Protein AF-A0A0S3TFE2-F1 (afdb_monomer_lite)

Organism: NCBI:txid157739

Foldseek 3Di:
DDDDDDDDDDPDDDDDPPPDDDDDDDDDDDDDDPDDDPPPDPPVVVVVVVVVVVVVVVVVVVVVVVVVVVVVVVVVVVVVVVVVVVVVVVVVPDPPPVPDPPPDPPVDFDADPVRDTPPDDPPPDDDDD

pLDDT: mean 70.76, std 20.33, range [35.03, 98.75]

Radius of gyration: 47.8 Å; chains: 1; bounding box: 107×38×126 Å

Structure (mmCIF, N/CA/C/O backbone):
data_AF-A0A0S3TFE2-F1
#
_entry.id   AF-A0A0S3TFE2-F1
#
loop_
_atom_site.group_PDB
_atom_site.id
_atom_site.type_symbol
_atom_site.label_atom_id
_atom_site.label_alt_id
_atom_site.label_comp_id
_atom_site.label_asym_id
_atom_site.label_entity_id
_atom_site.label_seq_id
_atom_site.pdbx_PDB_ins_code
_atom_site.Cartn_x
_atom_site.Cartn_y
_atom_site.Cartn_z
_atom_site.occupancy
_atom_site.B_iso_or_equiv
_atom_site.auth_seq_id
_atom_site.auth_comp_id
_atom_site.auth_asym_id
_atom_site.auth_atom_id
_atom_site.pdbx_PDB_model_num
ATOM 1 N N . MET A 1 1 ? 10.837 -24.625 10.345 1.00 45.56 1 MET A N 1
ATOM 2 C CA . MET A 1 1 ? 11.851 -23.598 10.027 1.00 45.56 1 MET A CA 1
ATOM 3 C C . MET A 1 1 ? 12.884 -24.247 9.127 1.00 45.56 1 MET A C 1
ATOM 5 O O . MET A 1 1 ? 13.528 -25.187 9.565 1.00 45.56 1 MET A O 1
ATOM 9 N N . GLY A 1 2 ? 12.966 -23.838 7.865 1.00 46.00 2 GLY A N 1
ATOM 10 C CA . GLY A 1 2 ? 13.893 -24.437 6.907 1.00 46.00 2 GLY A CA 1
ATOM 11 C C . GLY A 1 2 ? 13.522 -24.037 5.490 1.00 46.00 2 GLY A C 1
ATOM 12 O O . GLY A 1 2 ? 12.591 -24.591 4.920 1.00 46.00 2 GLY A O 1
ATOM 13 N N . ASN A 1 3 ? 14.215 -23.040 4.948 1.00 42.06 3 ASN A N 1
ATOM 14 C CA . ASN A 1 3 ? 14.168 -22.741 3.524 1.00 42.06 3 ASN A CA 1
ATOM 15 C C . ASN A 1 3 ? 15.561 -22.267 3.093 1.00 42.06 3 ASN A C 1
ATOM 17 O O . ASN A 1 3 ? 15.926 -21.108 3.270 1.00 42.06 3 ASN A O 1
ATOM 21 N N . GLN A 1 4 ? 16.363 -23.215 2.614 1.00 54.38 4 GLN A N 1
ATOM 22 C CA . GLN A 1 4 ? 17.583 -22.965 1.860 1.00 54.38 4 GLN A CA 1
ATOM 23 C C . GLN A 1 4 ? 17.277 -23.317 0.408 1.00 54.38 4 GLN A C 1
ATOM 25 O O . GLN A 1 4 ? 16.865 -24.439 0.123 1.00 54.38 4 GLN A O 1
ATOM 30 N N . GLY A 1 5 ? 17.489 -22.367 -0.500 1.00 48.53 5 GLY A N 1
ATOM 31 C CA . GLY A 1 5 ? 17.411 -22.642 -1.930 1.00 48.53 5 GLY A CA 1
ATOM 32 C C . GLY A 1 5 ? 16.968 -21.454 -2.767 1.00 48.53 5 GLY A C 1
ATOM 33 O O . GLY A 1 5 ? 15.887 -21.476 -3.342 1.00 48.53 5 GLY A O 1
ATOM 34 N N . ARG A 1 6 ? 17.821 -20.436 -2.905 1.00 48.75 6 ARG A N 1
ATOM 35 C CA . ARG A 1 6 ? 17.848 -19.636 -4.138 1.00 48.75 6 ARG A CA 1
ATOM 36 C C . ARG A 1 6 ? 19.267 -19.162 -4.413 1.00 48.75 6 ARG A C 1
ATOM 38 O O . ARG A 1 6 ? 19.704 -18.100 -3.990 1.00 48.75 6 ARG A O 1
ATOM 45 N N . GLN A 1 7 ? 19.970 -20.050 -5.100 1.00 52.12 7 GLN A N 1
ATOM 46 C CA . GLN A 1 7 ? 21.253 -19.825 -5.736 1.00 52.12 7 GLN A CA 1
ATOM 47 C C . GLN A 1 7 ? 21.076 -18.900 -6.955 1.00 52.12 7 GLN A C 1
ATOM 49 O O . GLN A 1 7 ? 20.175 -19.101 -7.764 1.00 52.12 7 GLN A O 1
ATOM 54 N N . HIS A 1 8 ? 21.948 -17.894 -7.028 1.00 46.88 8 HIS A N 1
ATOM 55 C CA . HIS A 1 8 ? 22.548 -17.260 -8.211 1.00 46.88 8 HIS A CA 1
ATOM 56 C C . HIS A 1 8 ? 21.678 -16.963 -9.457 1.00 46.88 8 HIS A C 1
ATOM 58 O O . HIS A 1 8 ? 21.474 -17.827 -10.301 1.00 46.88 8 HIS A O 1
ATOM 64 N N . PHE A 1 9 ? 21.331 -15.684 -9.673 1.00 45.66 9 PHE A N 1
ATOM 65 C CA . PHE A 1 9 ? 20.894 -15.164 -10.987 1.00 45.66 9 PHE A CA 1
ATOM 66 C C . PHE A 1 9 ? 21.570 -13.840 -11.392 1.00 45.66 9 PHE A C 1
ATOM 68 O O . PHE A 1 9 ? 20.991 -13.043 -12.123 1.00 45.66 9 PHE A O 1
ATOM 75 N N . PHE A 1 10 ? 22.813 -13.592 -10.971 1.00 41.06 10 PHE A N 1
ATOM 76 C CA . PHE A 1 10 ? 23.583 -12.445 -11.469 1.00 41.06 10 PHE A CA 1
ATOM 77 C C . PHE A 1 10 ? 24.861 -12.925 -12.146 1.00 41.06 10 PHE A C 1
ATOM 79 O O . PHE A 1 10 ? 25.940 -12.899 -11.567 1.00 41.06 10 PHE A O 1
ATOM 86 N N . ASN A 1 11 ? 24.716 -13.390 -13.386 1.00 39.84 11 ASN A N 1
ATOM 87 C CA . ASN A 1 11 ? 25.832 -13.718 -14.262 1.00 39.84 11 ASN A CA 1
ATOM 88 C C . ASN A 1 11 ? 25.980 -12.624 -15.331 1.00 39.84 11 ASN A C 1
ATOM 90 O O . ASN A 1 11 ? 25.675 -12.852 -16.497 1.00 39.84 11 ASN A O 1
ATOM 94 N N . ASN A 1 12 ? 26.408 -11.422 -14.931 1.00 43.03 12 ASN A N 1
ATOM 95 C CA . ASN A 1 12 ? 26.764 -10.354 -15.871 1.00 43.03 12 ASN A CA 1
ATOM 96 C C . ASN A 1 12 ? 28.278 -10.374 -16.110 1.00 43.03 12 ASN A C 1
ATOM 98 O O . ASN A 1 12 ? 29.048 -9.778 -15.362 1.00 43.03 12 ASN A O 1
ATOM 102 N N . HIS A 1 13 ? 28.697 -11.065 -17.169 1.00 45.31 13 HIS A N 1
ATOM 103 C CA . HIS A 1 13 ? 30.052 -10.984 -17.706 1.00 45.31 13 HIS A CA 1
ATOM 104 C C . HIS A 1 13 ? 30.111 -9.855 -18.745 1.00 45.31 13 HIS A C 1
ATOM 106 O O . HIS A 1 13 ? 29.654 -10.025 -19.874 1.00 45.31 13 HIS A O 1
ATOM 112 N N . PHE A 1 14 ? 30.671 -8.701 -18.382 1.00 45.81 14 PHE A N 1
ATOM 113 C CA . PHE A 1 14 ? 31.029 -7.664 -19.355 1.00 45.81 14 PHE A CA 1
ATOM 114 C C . PHE A 1 14 ? 32.361 -8.037 -20.032 1.00 45.81 14 PHE A C 1
ATOM 116 O O . PHE A 1 14 ? 33.327 -8.316 -19.317 1.00 45.81 14 PHE A O 1
ATOM 123 N N . PRO A 1 15 ? 32.479 -8.033 -21.374 1.00 56.22 15 PRO A N 1
ATOM 124 C CA . PRO A 1 15 ? 33.767 -8.237 -22.021 1.00 56.22 15 PRO A CA 1
ATOM 125 C C . PRO A 1 15 ? 34.604 -6.951 -21.958 1.00 56.22 15 PRO A C 1
ATOM 127 O O . PRO A 1 15 ? 34.204 -5.894 -22.442 1.00 56.22 15 PRO A O 1
ATOM 130 N N . ASN A 1 16 ? 35.785 -7.065 -21.355 1.00 56.81 16 ASN A N 1
ATOM 131 C CA . ASN A 1 16 ? 36.857 -6.073 -21.386 1.00 56.81 16 ASN A CA 1
ATOM 132 C C . ASN A 1 16 ? 37.479 -6.019 -22.800 1.00 56.81 16 ASN A C 1
ATOM 134 O O . ASN A 1 16 ? 37.924 -7.067 -23.276 1.00 56.81 16 ASN A O 1
ATOM 138 N N . PRO A 1 17 ? 37.558 -4.862 -23.488 1.00 54.16 17 PRO A N 1
ATOM 139 C CA . PRO A 1 17 ? 38.337 -4.762 -24.712 1.00 54.16 17 PRO A CA 1
ATOM 140 C C . PRO A 1 17 ? 39.816 -4.554 -24.361 1.00 54.16 17 PRO A C 1
ATOM 142 O O . PRO A 1 17 ? 40.243 -3.467 -23.968 1.00 54.16 17 PRO A O 1
ATOM 145 N N . SER A 1 18 ? 40.617 -5.603 -24.538 1.00 52.97 18 SER A N 1
ATOM 146 C CA . SER A 1 18 ? 42.079 -5.557 -24.488 1.00 52.97 18 SER A CA 1
ATOM 147 C C . SER A 1 18 ? 42.613 -4.660 -25.610 1.00 52.97 18 SER A C 1
ATOM 149 O O . SER A 1 18 ? 42.918 -5.114 -26.710 1.00 52.97 18 SER A O 1
ATOM 151 N N . ASN A 1 19 ? 42.742 -3.365 -25.332 1.00 56.69 19 ASN A N 1
ATOM 152 C CA . ASN A 1 19 ? 43.484 -2.444 -26.179 1.00 56.69 19 ASN A CA 1
ATOM 153 C C . ASN A 1 19 ? 44.983 -2.637 -25.900 1.00 56.69 19 ASN A C 1
ATOM 155 O O . ASN A 1 19 ? 45.557 -2.009 -25.010 1.00 56.69 19 ASN A O 1
ATOM 159 N N . GLN A 1 20 ? 45.600 -3.586 -26.604 1.00 51.09 20 GLN A N 1
ATOM 160 C CA . GLN A 1 20 ? 47.038 -3.820 -26.542 1.00 51.09 20 GLN A CA 1
ATOM 161 C C . GLN A 1 20 ? 47.735 -3.160 -27.734 1.00 51.09 20 GLN A C 1
ATOM 163 O O . GLN A 1 20 ? 47.801 -3.720 -28.821 1.00 51.09 20 GLN A O 1
ATOM 168 N N . GLY A 1 21 ? 48.343 -2.007 -27.457 1.00 41.62 21 GLY A N 1
ATOM 169 C CA . GLY A 1 21 ? 49.702 -1.732 -27.911 1.00 41.62 21 GLY A CA 1
ATOM 170 C C . GLY A 1 21 ? 49.851 -1.025 -29.253 1.00 41.62 21 GLY A C 1
ATOM 171 O O . GLY A 1 21 ? 49.951 -1.651 -30.302 1.00 41.62 21 GLY A O 1
ATOM 172 N N . TRP A 1 22 ? 50.088 0.283 -29.172 1.00 42.06 22 TRP A N 1
ATOM 173 C CA . TRP A 1 22 ? 51.012 0.974 -30.064 1.00 42.06 22 TRP A CA 1
ATOM 174 C C . TRP A 1 22 ? 52.350 0.216 -30.096 1.00 42.06 22 TRP A C 1
ATOM 176 O O . TRP A 1 22 ? 53.192 0.394 -29.216 1.00 42.06 22 TRP A O 1
ATOM 186 N N . ARG A 1 23 ? 52.552 -0.667 -31.078 1.00 45.22 23 ARG A N 1
ATOM 187 C CA . ARG A 1 23 ? 53.874 -1.210 -31.403 1.00 45.22 23 ARG A CA 1
ATOM 188 C C . ARG A 1 23 ? 54.236 -0.855 -32.835 1.00 45.22 23 ARG A C 1
ATOM 190 O O . ARG A 1 23 ? 53.818 -1.477 -33.802 1.00 45.22 23 ARG A O 1
ATOM 197 N N . GLN A 1 24 ? 55.028 0.201 -32.889 1.00 46.88 24 GLN A N 1
ATOM 198 C CA . GLN A 1 24 ? 55.949 0.574 -33.940 1.00 46.88 24 GLN A CA 1
ATOM 199 C C . GLN A 1 24 ? 56.720 -0.637 -34.480 1.00 46.88 24 GLN A C 1
ATOM 201 O O . GLN A 1 24 ? 57.390 -1.316 -33.710 1.00 46.88 24 GLN A O 1
ATOM 206 N N . ASN A 1 25 ? 56.648 -0.862 -35.793 1.00 47.53 25 ASN A N 1
ATOM 207 C CA . ASN A 1 25 ? 57.744 -1.417 -36.582 1.00 47.53 25 ASN A CA 1
ATOM 208 C C . ASN A 1 25 ? 57.703 -0.809 -37.987 1.00 47.53 25 ASN A C 1
ATOM 210 O O . ASN A 1 25 ? 56.659 -0.718 -38.630 1.00 47.53 25 ASN A O 1
ATOM 214 N N . GLN A 1 26 ? 58.870 -0.316 -38.372 1.00 46.47 26 GLN A N 1
ATOM 215 C CA . GLN A 1 26 ? 59.244 0.230 -39.666 1.00 46.47 26 GLN A CA 1
ATOM 216 C C . GLN A 1 26 ? 59.465 -0.918 -40.672 1.00 46.47 26 GLN A C 1
ATOM 218 O O . GLN A 1 26 ? 59.617 -2.062 -40.262 1.00 46.47 26 GLN A O 1
ATOM 223 N N . GLU A 1 27 ? 59.557 -0.550 -41.955 1.00 35.03 27 GLU A N 1
ATOM 224 C CA . GLU A 1 27 ? 60.107 -1.310 -43.100 1.00 35.03 27 GLU A CA 1
ATOM 225 C C . GLU A 1 27 ? 59.132 -2.039 -44.049 1.00 35.03 27 GLU A C 1
ATOM 227 O O . GLU A 1 27 ? 58.572 -3.092 -43.778 1.00 35.03 27 GLU A O 1
ATOM 232 N N . ALA A 1 28 ? 58.979 -1.393 -45.213 1.00 44.56 28 ALA A N 1
ATOM 233 C CA . ALA A 1 28 ? 59.143 -1.901 -46.576 1.00 44.56 28 ALA A CA 1
ATOM 234 C C . ALA A 1 28 ? 58.577 -3.277 -46.989 1.00 44.56 28 ALA A C 1
ATOM 236 O O . ALA A 1 28 ? 58.915 -4.325 -46.452 1.00 44.56 28 ALA A O 1
ATOM 237 N N . SER A 1 29 ? 57.951 -3.238 -48.173 1.00 41.09 29 SER A N 1
ATOM 238 C CA . SER A 1 29 ? 57.736 -4.330 -49.140 1.00 41.09 29 SER A CA 1
ATOM 239 C C . SER A 1 29 ? 56.345 -4.963 -49.129 1.00 41.09 29 SER A C 1
ATOM 241 O O . SER A 1 29 ? 55.988 -5.789 -48.297 1.00 41.09 29 SER A O 1
ATOM 243 N N . SER A 1 30 ? 55.585 -4.573 -50.150 1.00 51.78 30 SER A N 1
ATOM 244 C CA . SER A 1 30 ? 54.481 -5.276 -50.798 1.00 51.78 30 SER A CA 1
ATOM 245 C C . SER A 1 30 ? 54.338 -6.761 -50.438 1.00 51.78 30 SER A C 1
ATOM 247 O O . SER A 1 30 ? 55.087 -7.598 -50.933 1.00 51.78 30 SER A O 1
ATOM 249 N N . SER A 1 31 ? 53.290 -7.113 -49.691 1.00 42.72 31 SER A N 1
ATOM 250 C CA . SER A 1 31 ? 52.727 -8.463 -49.738 1.00 42.72 31 SER A CA 1
ATOM 251 C C . SER A 1 31 ? 51.222 -8.411 -49.487 1.00 42.72 31 SER A C 1
ATOM 253 O O . SER A 1 31 ? 50.753 -7.960 -48.442 1.00 42.72 31 SER A O 1
ATOM 255 N N . LYS A 1 32 ? 50.450 -8.807 -50.504 1.00 51.53 32 LYS A N 1
ATOM 256 C CA . LYS A 1 32 ? 48.988 -8.921 -50.459 1.00 51.53 32 LYS A CA 1
ATOM 257 C C . LYS A 1 32 ? 48.620 -9.987 -49.428 1.00 51.53 32 LYS A C 1
ATOM 259 O O . LYS A 1 32 ? 49.010 -11.137 -49.591 1.00 51.53 32 LYS A O 1
ATOM 264 N N . ASN A 1 33 ? 47.840 -9.625 -48.414 1.00 45.56 33 ASN A N 1
ATOM 265 C CA . ASN A 1 33 ? 47.313 -10.568 -47.430 1.00 45.56 33 ASN A CA 1
ATOM 266 C C . ASN A 1 33 ? 45.836 -10.886 -47.769 1.00 45.56 33 ASN A C 1
ATOM 268 O O . ASN A 1 33 ? 45.012 -9.977 -47.660 1.00 45.56 33 ASN A O 1
ATOM 272 N N . PRO A 1 34 ? 45.463 -12.106 -48.224 1.00 48.91 34 PRO A N 1
ATOM 273 C CA . PRO A 1 34 ? 44.100 -12.394 -48.697 1.00 48.91 34 PRO A CA 1
ATOM 274 C C . PRO A 1 34 ? 43.065 -12.738 -47.616 1.00 48.91 34 PRO A C 1
ATOM 276 O O . PRO A 1 34 ? 41.947 -13.096 -47.966 1.00 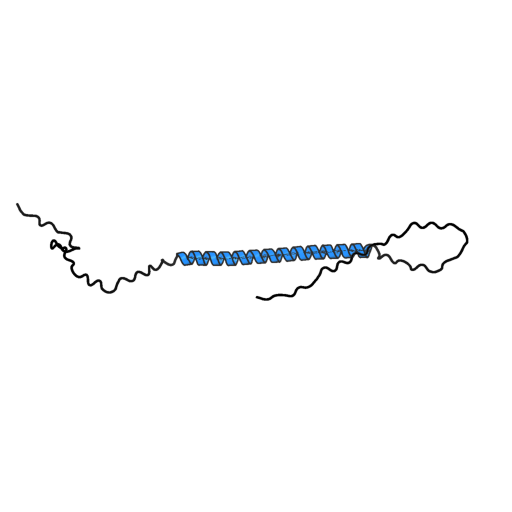48.91 34 PRO A O 1
ATOM 279 N N . TYR A 1 35 ? 43.384 -12.659 -46.324 1.00 50.75 35 TYR A N 1
ATOM 280 C CA . TYR A 1 35 ? 42.457 -13.094 -45.276 1.00 50.75 35 TYR A CA 1
ATOM 281 C C . TYR A 1 35 ? 42.341 -12.051 -44.166 1.00 50.75 35 TYR A C 1
ATOM 283 O O . TYR A 1 35 ? 43.132 -12.027 -43.227 1.00 50.75 35 TYR A O 1
ATOM 291 N N . GLN A 1 36 ? 41.314 -11.203 -44.255 1.00 58.03 36 GLN A N 1
ATOM 292 C CA . GLN A 1 36 ? 40.725 -10.575 -43.074 1.00 58.03 36 GLN A CA 1
ATOM 293 C C . GLN A 1 36 ? 39.356 -11.216 -42.811 1.00 58.03 36 GLN A C 1
ATOM 295 O O . GLN A 1 36 ? 38.533 -11.250 -43.728 1.00 58.03 36 GLN A O 1
ATOM 300 N N . PRO A 1 37 ? 39.074 -11.726 -41.597 1.00 54.41 37 PRO A N 1
ATOM 301 C CA . PRO A 1 37 ? 37.714 -12.092 -41.237 1.00 54.41 37 PRO A CA 1
ATOM 302 C C . PRO A 1 37 ? 36.882 -10.809 -41.183 1.00 54.41 37 PRO A C 1
ATOM 304 O O . PRO A 1 37 ? 37.187 -9.894 -40.418 1.00 54.41 37 PRO A O 1
ATOM 307 N N . ALA A 1 38 ? 35.843 -10.729 -42.015 1.00 55.75 38 ALA A N 1
ATOM 308 C CA . ALA A 1 38 ? 34.878 -9.642 -41.967 1.00 55.75 38 ALA A CA 1
ATOM 309 C C . ALA A 1 38 ? 34.241 -9.612 -40.570 1.00 55.75 38 ALA A C 1
ATOM 311 O O . ALA A 1 38 ? 33.433 -10.477 -40.223 1.00 55.75 38 ALA A O 1
ATOM 312 N N . GLN A 1 39 ? 34.636 -8.630 -39.758 1.00 55.78 39 GLN A N 1
ATOM 313 C CA . GLN A 1 39 ? 33.971 -8.307 -38.502 1.00 55.78 39 GLN A CA 1
ATOM 314 C C . GLN A 1 39 ? 32.553 -7.846 -38.849 1.00 55.78 39 GLN A C 1
ATOM 316 O O . GLN A 1 39 ? 32.330 -6.696 -39.227 1.00 55.78 39 GLN A O 1
ATOM 321 N N . HIS A 1 40 ? 31.598 -8.773 -38.788 1.00 58.06 40 HIS A N 1
ATOM 322 C CA . HIS A 1 40 ? 30.181 -8.465 -38.898 1.00 58.06 40 HIS A CA 1
ATOM 323 C C . HIS A 1 40 ? 29.768 -7.729 -37.626 1.00 58.06 40 HIS A C 1
ATOM 325 O O . HIS A 1 40 ? 29.454 -8.334 -36.602 1.00 58.06 40 HIS A O 1
ATOM 331 N N . TYR A 1 41 ? 29.789 -6.400 -37.679 1.00 60.09 41 TYR A N 1
ATOM 332 C CA . TYR A 1 41 ? 29.063 -5.600 -36.707 1.00 60.09 41 TYR A CA 1
ATOM 333 C C . TYR A 1 41 ? 27.570 -5.897 -36.891 1.00 60.09 41 TYR A C 1
ATOM 335 O O . TYR A 1 41 ? 27.093 -5.845 -38.028 1.00 60.09 41 TYR A O 1
ATOM 343 N N . PRO A 1 42 ? 26.821 -6.217 -35.819 1.00 65.12 42 PRO A N 1
ATOM 344 C CA . PRO A 1 42 ? 25.377 -6.346 -35.936 1.00 65.12 42 PRO A CA 1
ATOM 345 C C . PRO A 1 42 ? 24.818 -5.024 -36.482 1.00 65.12 42 PRO A C 1
ATOM 347 O O . PRO A 1 42 ? 25.282 -3.956 -36.053 1.00 65.12 42 PRO A O 1
ATOM 350 N N . PRO A 1 43 ? 23.872 -5.069 -37.435 1.00 74.69 43 PRO A N 1
ATOM 351 C CA . PRO A 1 43 ? 23.293 -3.862 -37.999 1.00 74.69 43 PRO A CA 1
ATOM 352 C C . PRO A 1 43 ? 22.707 -3.027 -36.858 1.00 74.69 43 PRO A C 1
ATOM 354 O O . PRO A 1 43 ? 22.078 -3.553 -35.943 1.00 74.69 43 PRO A O 1
ATOM 357 N N . GLN A 1 44 ? 22.949 -1.715 -36.878 1.00 69.38 44 GLN A N 1
ATOM 358 C CA . GLN A 1 44 ? 22.565 -0.809 -35.786 1.00 69.38 44 GLN A CA 1
ATOM 359 C C . GLN A 1 44 ? 21.068 -0.921 -35.423 1.00 69.38 44 GLN A C 1
ATOM 361 O O . GLN A 1 44 ? 20.720 -0.804 -34.249 1.00 69.38 44 GLN A O 1
ATOM 366 N N . ASN A 1 45 ? 20.214 -1.265 -36.396 1.00 72.94 45 ASN A N 1
ATOM 367 C CA . ASN A 1 45 ? 18.782 -1.521 -36.204 1.00 72.94 45 ASN A CA 1
ATOM 368 C C . ASN A 1 45 ? 18.463 -2.669 -35.225 1.00 72.94 45 ASN A C 1
ATOM 370 O O . ASN A 1 45 ? 17.442 -2.629 -34.540 1.00 72.94 45 ASN A O 1
ATOM 374 N N . ASP A 1 46 ? 19.322 -3.685 -35.105 1.00 75.81 46 ASP A N 1
ATOM 375 C CA . ASP A 1 46 ? 19.103 -4.793 -34.161 1.00 75.81 46 ASP A CA 1
ATOM 376 C C . ASP A 1 46 ? 19.334 -4.363 -32.708 1.00 75.81 46 ASP A C 1
ATOM 378 O O . ASP A 1 46 ? 18.832 -4.984 -31.772 1.00 75.81 46 ASP A O 1
ATOM 382 N N . ARG A 1 47 ? 20.134 -3.313 -32.490 1.00 77.31 47 ARG A N 1
ATOM 383 C CA . ARG A 1 47 ? 20.361 -2.755 -31.151 1.00 77.31 47 ARG A CA 1
ATOM 384 C C . ARG A 1 47 ? 19.223 -1.831 -30.747 1.00 77.31 47 ARG A C 1
ATOM 386 O O . ARG A 1 47 ? 18.809 -1.874 -29.592 1.00 77.31 47 ARG A O 1
ATOM 393 N N . THR A 1 48 ? 18.730 -1.022 -31.684 1.00 79.81 48 THR A N 1
ATOM 394 C CA . THR A 1 48 ? 17.608 -0.111 -31.433 1.00 79.81 48 THR A CA 1
ATOM 395 C C . THR A 1 48 ? 16.317 -0.886 -31.179 1.00 79.81 48 THR A C 1
ATOM 397 O O . THR A 1 48 ? 15.668 -0.628 -30.172 1.00 79.81 48 THR A O 1
ATOM 400 N N . SER A 1 49 ? 16.012 -1.910 -31.982 1.00 88.44 49 SER A N 1
ATOM 401 C CA . SER A 1 49 ? 14.834 -2.775 -31.776 1.00 88.44 49 SER A CA 1
ATOM 402 C C . SER A 1 49 ? 14.850 -3.494 -30.422 1.00 88.44 49 SER A C 1
ATOM 404 O O . SER A 1 49 ? 13.886 -3.413 -29.670 1.00 88.44 49 SER A O 1
ATOM 406 N N . LYS A 1 50 ? 15.974 -4.111 -30.031 1.00 93.25 50 LYS A N 1
ATOM 407 C CA . LYS A 1 50 ? 16.093 -4.766 -28.712 1.00 93.25 50 LYS A CA 1
ATOM 408 C C . LYS A 1 50 ? 15.892 -3.803 -27.542 1.00 93.25 50 LYS A C 1
ATOM 410 O O . LYS A 1 50 ? 15.364 -4.203 -26.502 1.00 93.25 50 LYS A O 1
ATOM 415 N N . LEU A 1 51 ? 16.343 -2.555 -27.677 1.00 95.00 51 LEU A N 1
ATOM 416 C CA . LEU A 1 51 ? 16.130 -1.529 -26.657 1.00 95.00 51 LEU A CA 1
ATOM 417 C C . LEU A 1 51 ? 14.650 -1.140 -26.569 1.00 95.00 51 LEU A C 1
ATOM 419 O O . LEU A 1 51 ? 14.120 -1.053 -25.462 1.00 95.00 51 LEU A O 1
ATOM 423 N N . GLU A 1 52 ? 13.996 -0.942 -27.714 1.00 95.06 52 GLU A N 1
ATOM 424 C CA . GLU A 1 52 ? 12.560 -0.652 -27.801 1.00 95.06 52 GLU A CA 1
ATOM 425 C C . GLU A 1 52 ? 11.723 -1.776 -27.174 1.00 95.06 52 GLU A C 1
ATOM 427 O O . GLU A 1 52 ? 10.899 -1.503 -26.298 1.00 95.06 52 GLU A O 1
ATO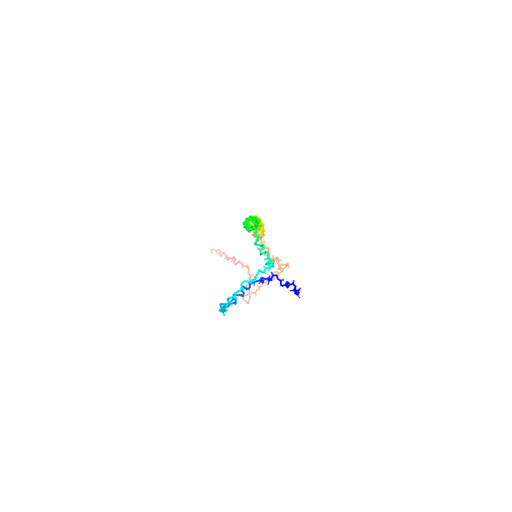M 432 N N . ASP A 1 53 ? 12.012 -3.036 -27.509 1.00 95.62 53 ASP A N 1
ATOM 433 C CA . ASP A 1 53 ? 11.345 -4.208 -26.930 1.00 95.62 53 ASP A CA 1
ATOM 434 C C . ASP A 1 53 ? 11.537 -4.276 -25.408 1.00 95.62 53 ASP A C 1
ATOM 436 O O . ASP A 1 53 ? 10.597 -4.532 -24.648 1.00 95.62 53 ASP A O 1
ATOM 440 N N . THR A 1 54 ? 12.758 -4.005 -24.933 1.00 96.88 54 THR A N 1
ATOM 441 C CA . THR A 1 54 ? 13.067 -4.006 -23.496 1.00 96.88 54 THR A CA 1
ATOM 442 C C . THR A 1 54 ? 12.315 -2.893 -22.767 1.00 96.88 54 THR A C 1
ATOM 444 O O . THR A 1 54 ? 11.790 -3.118 -21.673 1.00 96.88 54 THR A O 1
ATOM 447 N N . LEU A 1 55 ? 12.223 -1.701 -23.365 1.00 97.75 55 LEU A N 1
ATOM 448 C CA . LEU A 1 55 ? 11.465 -0.581 -22.810 1.00 97.75 55 LEU A CA 1
ATOM 449 C C . LEU A 1 55 ? 9.970 -0.907 -22.751 1.00 97.75 55 LEU A C 1
ATOM 451 O O . LEU A 1 55 ? 9.333 -0.680 -21.720 1.00 97.75 55 LEU A O 1
ATOM 455 N N . GLN A 1 56 ? 9.418 -1.487 -23.816 1.00 97.75 56 GLN A N 1
ATOM 456 C CA . GLN A 1 56 ? 8.018 -1.894 -23.857 1.00 97.75 56 GLN A CA 1
ATOM 457 C C . GLN A 1 56 ? 7.715 -2.959 -22.796 1.00 97.75 56 GLN A C 1
ATOM 459 O O . GLN A 1 56 ? 6.726 -2.838 -22.068 1.00 97.75 56 GLN A O 1
ATOM 464 N N . MET A 1 57 ? 8.586 -3.960 -22.651 1.00 97.94 57 MET A N 1
ATOM 465 C CA . MET A 1 57 ? 8.468 -4.985 -21.613 1.00 97.94 57 MET A CA 1
ATOM 466 C C . MET A 1 57 ? 8.524 -4.372 -20.208 1.00 97.94 57 MET A C 1
ATOM 468 O O . MET A 1 57 ? 7.697 -4.705 -19.359 1.00 97.94 57 MET A O 1
ATOM 472 N N . PHE A 1 58 ? 9.446 -3.436 -19.964 1.00 98.25 58 PHE A N 1
ATOM 473 C CA . PHE A 1 58 ? 9.535 -2.728 -18.687 1.00 98.25 58 PHE A CA 1
ATOM 474 C C . PHE A 1 58 ? 8.256 -1.939 -18.382 1.00 98.25 58 PHE A C 1
ATOM 476 O O . PHE A 1 58 ? 7.717 -2.040 -17.278 1.00 98.25 58 PHE A O 1
ATOM 483 N N . MET A 1 59 ? 7.732 -1.193 -19.358 1.00 98.25 59 MET A N 1
ATOM 484 C CA . MET A 1 59 ? 6.486 -0.440 -19.201 1.00 98.25 59 MET A CA 1
ATOM 485 C C . MET A 1 59 ? 5.303 -1.362 -18.893 1.00 98.25 59 MET A C 1
ATOM 487 O O . MET A 1 59 ? 4.541 -1.089 -17.964 1.00 98.25 59 MET A O 1
ATOM 491 N N . GLN A 1 60 ? 5.165 -2.473 -19.620 1.00 98.44 60 GLN A N 1
ATOM 492 C CA . GLN A 1 60 ? 4.105 -3.449 -19.361 1.00 98.44 60 GLN A CA 1
ATOM 493 C C . GLN A 1 60 ? 4.229 -4.071 -17.969 1.00 98.44 60 GLN A C 1
ATOM 495 O O . GLN A 1 60 ? 3.239 -4.128 -17.236 1.00 98.44 60 GLN A O 1
ATOM 500 N N . GLN A 1 61 ? 5.435 -4.485 -17.577 1.00 98.00 61 GLN A N 1
ATOM 501 C CA . GLN A 1 61 ? 5.672 -5.064 -16.257 1.00 98.00 61 GLN A CA 1
ATOM 502 C C . GLN A 1 61 ? 5.391 -4.050 -15.142 1.00 98.00 61 GLN A C 1
ATOM 504 O O . GLN A 1 61 ? 4.816 -4.414 -14.118 1.00 98.00 61 GLN A O 1
ATOM 509 N N . SER A 1 62 ? 5.737 -2.778 -15.352 1.00 98.56 62 SER A N 1
ATOM 510 C CA . SER A 1 62 ? 5.434 -1.686 -14.423 1.00 98.56 62 SER A CA 1
ATOM 511 C C . SER A 1 62 ? 3.924 -1.509 -14.235 1.00 98.56 62 SER A C 1
ATOM 513 O O . SER A 1 62 ? 3.435 -1.553 -13.105 1.00 98.56 62 SER A O 1
ATOM 515 N N . ILE A 1 63 ? 3.161 -1.432 -15.333 1.00 98.50 63 ILE A N 1
ATOM 516 C CA . ILE A 1 63 ? 1.691 -1.336 -15.291 1.00 98.50 63 ILE A CA 1
ATOM 517 C C . ILE A 1 63 ? 1.086 -2.555 -14.584 1.00 98.50 63 ILE A C 1
ATOM 519 O O . ILE A 1 63 ? 0.172 -2.417 -13.769 1.00 98.50 63 ILE A O 1
ATOM 523 N N . GLN A 1 64 ? 1.583 -3.760 -14.871 1.00 98.56 64 GLN A N 1
ATOM 524 C CA . GLN A 1 64 ? 1.086 -4.975 -14.230 1.00 98.56 64 GLN A CA 1
ATOM 525 C C . GLN A 1 64 ? 1.380 -4.987 -12.724 1.00 98.56 64 GLN A C 1
ATOM 527 O O . GLN A 1 64 ? 0.507 -5.332 -11.927 1.00 98.56 64 GLN A O 1
ATOM 532 N N . ASN A 1 65 ? 2.578 -4.566 -12.320 1.00 98.62 65 ASN A N 1
ATOM 533 C CA . ASN A 1 65 ? 2.950 -4.454 -10.911 1.00 98.62 65 ASN A CA 1
ATOM 534 C C . ASN A 1 65 ? 2.096 -3.410 -10.179 1.00 98.62 65 ASN A C 1
ATOM 536 O O . ASN A 1 65 ? 1.706 -3.640 -9.031 1.00 98.62 65 ASN A O 1
ATOM 540 N N . GLN A 1 66 ? 1.752 -2.305 -10.844 1.00 98.69 66 GLN A N 1
ATOM 541 C CA . GLN A 1 66 ? 0.838 -1.304 -10.299 1.00 98.69 66 GLN A CA 1
ATOM 542 C C . GLN A 1 66 ? -0.557 -1.896 -10.074 1.00 98.69 66 GLN A C 1
ATOM 544 O O . GLN A 1 66 ? -1.067 -1.835 -8.960 1.00 98.69 66 GLN A O 1
ATOM 549 N N . LYS A 1 67 ? -1.125 -2.587 -11.072 1.00 98.62 67 LYS A N 1
ATOM 550 C CA . LYS A 1 67 ? -2.424 -3.273 -10.931 1.00 98.62 67 LYS A CA 1
ATOM 551 C C . LYS A 1 67 ? -2.431 -4.294 -9.791 1.00 98.62 67 LYS A C 1
ATOM 553 O O . LYS A 1 67 ? -3.407 -4.384 -9.049 1.00 98.62 67 LYS A O 1
ATOM 558 N N . ASN A 1 68 ? -1.348 -5.057 -9.640 1.00 98.62 68 ASN A N 1
ATOM 559 C CA . ASN A 1 68 ? -1.210 -6.032 -8.556 1.00 98.62 68 ASN A CA 1
ATOM 560 C C . ASN A 1 68 ? -1.156 -5.344 -7.181 1.00 98.62 68 ASN A C 1
ATOM 562 O O . ASN A 1 68 ? -1.763 -5.827 -6.222 1.00 98.62 68 ASN A O 1
ATOM 566 N N . THR A 1 69 ? -0.454 -4.212 -7.092 1.00 98.62 69 THR A N 1
ATOM 567 C CA . THR A 1 69 ? -0.401 -3.383 -5.880 1.00 98.62 69 THR A CA 1
ATOM 568 C C . THR A 1 69 ? -1.783 -2.829 -5.541 1.00 98.62 69 THR A C 1
ATOM 570 O O . THR A 1 69 ? -2.245 -3.022 -4.419 1.00 98.62 69 THR A O 1
ATOM 573 N N . ASP A 1 70 ? -2.489 -2.251 -6.513 1.00 98.69 70 ASP A N 1
ATOM 574 C CA . ASP A 1 70 ? -3.839 -1.706 -6.323 1.00 98.69 70 ASP A CA 1
ATOM 575 C C . ASP A 1 70 ? -4.826 -2.783 -5.847 1.00 98.69 70 ASP A C 1
ATOM 577 O O . ASP A 1 70 ? -5.626 -2.554 -4.939 1.00 98.69 70 ASP A O 1
ATOM 581 N N . ALA A 1 71 ? -4.756 -3.987 -6.424 1.00 98.62 71 ALA A N 1
ATOM 582 C CA . ALA A 1 71 ? -5.573 -5.119 -5.990 1.00 98.62 71 ALA A CA 1
ATOM 583 C C . ALA A 1 71 ? -5.242 -5.553 -4.553 1.00 98.62 71 ALA A C 1
ATOM 585 O O . ALA A 1 71 ? -6.144 -5.840 -3.765 1.00 98.62 71 ALA A O 1
ATOM 586 N N . SER A 1 72 ? -3.956 -5.574 -4.199 1.00 98.69 72 SER A N 1
ATOM 587 C CA . SER A 1 72 ? -3.506 -5.918 -2.847 1.00 98.69 72 SER A CA 1
ATOM 588 C C . SER A 1 72 ? -3.992 -4.895 -1.820 1.00 98.69 72 SER A C 1
ATOM 590 O O . SER A 1 72 ? -4.494 -5.288 -0.770 1.00 98.69 72 SER A O 1
ATOM 592 N N . ILE A 1 73 ? -3.928 -3.600 -2.146 1.00 98.75 73 ILE A N 1
ATOM 593 C CA . ILE A 1 73 ? -4.445 -2.519 -1.296 1.00 98.75 73 ILE A CA 1
ATOM 594 C C . ILE A 1 73 ? -5.953 -2.684 -1.087 1.00 98.75 73 ILE A C 1
ATOM 596 O O . ILE A 1 73 ? -6.393 -2.740 0.058 1.00 98.75 73 ILE A O 1
ATOM 600 N N . LYS A 1 74 ? -6.739 -2.881 -2.153 1.00 98.75 74 LYS A N 1
ATOM 601 C CA . LYS A 1 74 ? -8.195 -3.105 -2.036 1.00 98.75 74 LYS A CA 1
ATOM 602 C C . LYS A 1 74 ? -8.544 -4.313 -1.167 1.00 98.75 74 LYS A C 1
ATOM 604 O O . LYS A 1 74 ? -9.478 -4.264 -0.371 1.00 98.75 74 LYS A O 1
ATOM 609 N N . ASN A 1 75 ? -7.791 -5.405 -1.293 1.00 98.75 75 ASN A N 1
ATOM 610 C CA . ASN A 1 75 ? -7.992 -6.585 -0.453 1.00 98.75 75 ASN A CA 1
ATOM 611 C C . ASN A 1 75 ? -7.719 -6.279 1.025 1.00 98.75 75 ASN A C 1
ATOM 613 O O . ASN A 1 75 ? -8.4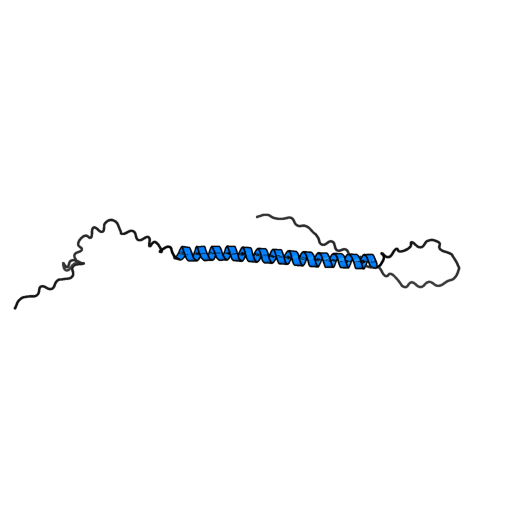78 -6.724 1.889 1.00 98.75 75 ASN A O 1
ATOM 617 N N . LEU A 1 76 ? -6.665 -5.512 1.315 1.00 98.75 76 LEU A N 1
ATOM 618 C CA . LEU A 1 76 ? -6.355 -5.069 2.673 1.00 98.75 76 LEU A CA 1
ATOM 619 C C . LEU A 1 76 ? -7.437 -4.132 3.219 1.00 98.75 76 LEU A C 1
ATOM 621 O O . LEU A 1 76 ? -7.873 -4.330 4.349 1.00 98.75 76 LEU A O 1
ATOM 625 N N . GLU A 1 77 ? -7.927 -3.177 2.427 1.00 98.62 77 GLU A N 1
ATOM 626 C CA . GLU A 1 77 ? -9.034 -2.286 2.811 1.00 98.62 77 GLU A CA 1
ATOM 627 C C . GLU A 1 77 ? -10.279 -3.081 3.222 1.00 98.62 77 GLU A C 1
ATOM 629 O O . GLU A 1 77 ? -10.881 -2.810 4.263 1.00 98.62 77 GLU A O 1
ATOM 634 N N . VAL A 1 78 ? -10.637 -4.110 2.446 1.00 98.56 78 VAL A N 1
ATOM 635 C CA . VAL A 1 78 ? -11.774 -4.987 2.757 1.00 98.56 78 VAL A CA 1
ATOM 636 C C . VAL A 1 78 ? -11.533 -5.769 4.049 1.00 98.56 78 VAL A C 1
ATOM 638 O O . VAL A 1 78 ? -12.409 -5.782 4.915 1.00 98.56 78 VAL A O 1
ATOM 641 N N . GLN A 1 79 ? -10.366 -6.401 4.206 1.00 98.50 79 GLN A N 1
ATOM 642 C CA . GLN A 1 79 ? -10.043 -7.191 5.402 1.00 98.50 79 GLN A CA 1
ATOM 643 C C . GLN A 1 79 ? -10.021 -6.325 6.666 1.00 98.50 79 GLN A C 1
ATOM 645 O O . GLN A 1 79 ? -10.641 -6.677 7.66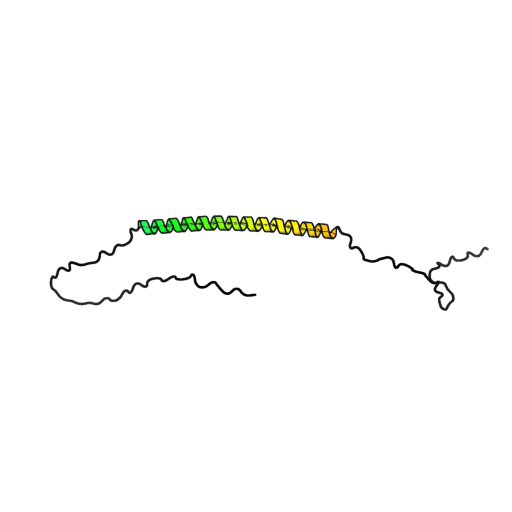9 1.00 98.50 79 GLN A O 1
ATOM 650 N N . VAL A 1 80 ? -9.375 -5.158 6.610 1.00 98.38 80 VAL A N 1
ATOM 651 C CA . VAL A 1 80 ? -9.338 -4.202 7.725 1.00 98.38 80 VAL A CA 1
ATOM 652 C C . VAL A 1 80 ? -10.740 -3.675 8.030 1.00 98.38 80 VAL A C 1
ATOM 654 O O . VAL A 1 80 ? -11.126 -3.613 9.197 1.00 98.38 80 VAL A O 1
ATOM 657 N N . GLY A 1 81 ? -11.547 -3.373 7.010 1.00 97.88 81 GLY A N 1
ATOM 658 C CA . GLY A 1 81 ? -12.940 -2.962 7.191 1.00 97.88 81 GLY A CA 1
ATOM 659 C C . GLY A 1 81 ? -13.804 -4.040 7.856 1.00 97.88 81 GLY A C 1
ATOM 660 O O . GLY A 1 81 ? -14.650 -3.729 8.696 1.00 97.88 81 GLY A O 1
ATOM 661 N N . GLN A 1 82 ? -13.586 -5.315 7.528 1.00 97.50 82 GLN A N 1
ATOM 662 C CA . GLN A 1 82 ? -14.257 -6.439 8.189 1.00 97.50 82 GLN A CA 1
ATOM 663 C C . GLN A 1 82 ? -13.813 -6.592 9.648 1.00 97.50 82 GLN A C 1
ATOM 665 O O . GLN A 1 82 ? -14.671 -6.737 10.519 1.00 97.50 82 GLN A O 1
ATOM 670 N N . LEU A 1 83 ? -12.510 -6.503 9.930 1.00 96.75 83 LEU A N 1
ATOM 671 C CA . LEU A 1 83 ? -11.979 -6.537 11.297 1.00 96.75 83 LEU A CA 1
ATOM 672 C C . LEU A 1 83 ? -12.537 -5.390 12.148 1.00 96.75 83 LEU A C 1
ATOM 674 O O . LEU A 1 83 ? -12.984 -5.618 13.271 1.00 96.75 83 LEU A O 1
ATOM 678 N N . ALA A 1 84 ? -12.595 -4.174 11.601 1.00 95.50 84 ALA A N 1
ATOM 679 C CA . ALA A 1 84 ? -13.175 -3.019 12.282 1.00 95.50 84 ALA A CA 1
ATOM 680 C C . ALA A 1 84 ? -14.661 -3.235 12.620 1.00 95.50 84 ALA A C 1
ATOM 682 O O . ALA A 1 84 ? -15.087 -2.944 13.738 1.00 95.50 84 ALA A O 1
ATOM 683 N N . LYS A 1 85 ? -15.444 -3.811 11.693 1.00 94.06 85 LYS A N 1
ATOM 684 C CA . LYS A 1 85 ? -16.846 -4.189 11.952 1.00 94.06 85 LYS A CA 1
ATOM 685 C C . LYS A 1 85 ? -16.963 -5.246 13.047 1.00 94.06 85 LYS A C 1
ATOM 687 O O . LYS A 1 85 ? -17.825 -5.122 13.912 1.00 94.06 85 LYS A O 1
ATOM 692 N N . GLN A 1 86 ? -16.113 -6.273 13.027 1.00 92.12 86 GLN A N 1
ATOM 693 C CA . GLN A 1 86 ? -16.103 -7.299 14.071 1.00 92.12 86 GLN A CA 1
ATOM 694 C C . GLN A 1 86 ? -15.791 -6.693 15.442 1.00 92.12 86 GLN A C 1
ATOM 696 O O . GLN A 1 86 ? -16.492 -7.000 16.400 1.00 92.12 86 GLN A O 1
ATOM 701 N N . LEU A 1 87 ? -14.806 -5.796 15.532 1.00 89.75 87 LEU A N 1
ATOM 702 C CA . LEU A 1 87 ? -14.449 -5.127 16.783 1.00 89.75 87 LEU A CA 1
ATOM 703 C C . LEU A 1 87 ? -15.580 -4.227 17.304 1.00 89.75 87 LEU A C 1
ATOM 705 O O . LEU A 1 87 ? -15.903 -4.278 18.488 1.00 89.75 87 LEU A O 1
ATOM 709 N N . ALA A 1 88 ? -16.217 -3.449 16.426 1.00 87.19 88 ALA A N 1
ATOM 710 C CA . ALA A 1 88 ? -17.366 -2.621 16.793 1.00 87.19 88 ALA A CA 1
ATOM 711 C C . ALA A 1 88 ? -18.545 -3.473 17.296 1.00 87.19 88 ALA A C 1
ATOM 713 O O . ALA A 1 88 ? -19.167 -3.145 18.303 1.00 87.19 88 ALA A O 1
ATOM 714 N N . ASN A 1 89 ? -18.809 -4.609 16.643 1.00 82.94 89 ASN A N 1
ATOM 715 C CA . ASN A 1 89 ? -19.862 -5.535 17.057 1.00 82.94 89 ASN A CA 1
ATOM 716 C C . ASN A 1 89 ? -19.524 -6.269 18.368 1.00 82.94 89 ASN A C 1
ATOM 718 O O . ASN A 1 89 ? -20.434 -6.564 19.139 1.00 82.94 89 ASN A O 1
ATOM 722 N N . GLN A 1 90 ? -18.244 -6.538 18.655 1.00 74.62 90 GLN A N 1
ATOM 723 C CA . GLN A 1 90 ? -17.818 -7.141 19.925 1.00 74.62 90 GLN A CA 1
ATOM 724 C C . GLN A 1 90 ? -18.072 -6.220 21.124 1.00 74.62 90 GLN A C 1
ATOM 726 O O . GLN A 1 90 ? -18.451 -6.708 22.183 1.00 74.62 90 GLN A O 1
ATOM 731 N N . GLN A 1 91 ? -17.941 -4.899 20.963 1.00 61.97 91 GLN A N 1
ATOM 732 C CA . GLN A 1 91 ? -18.270 -3.939 22.028 1.00 61.97 91 GLN A CA 1
ATOM 733 C C . GLN A 1 91 ? -19.782 -3.832 22.302 1.00 61.97 91 GLN A C 1
ATOM 735 O O . GLN A 1 91 ? -20.178 -3.345 23.357 1.00 61.97 91 GLN A O 1
ATOM 740 N N . GLY A 1 92 ? -20.630 -4.311 21.383 1.00 59.66 92 GLY A N 1
ATOM 741 C CA . GLY A 1 92 ? -22.080 -4.422 21.582 1.00 59.66 92 GLY A CA 1
ATOM 742 C C . GLY A 1 92 ? -22.500 -5.615 22.449 1.00 59.66 92 GLY A C 1
ATOM 743 O O . GLY A 1 92 ? -23.653 -5.691 22.873 1.00 59.66 92 GLY A O 1
ATOM 744 N N . GLY A 1 93 ? -21.579 -6.537 22.741 1.00 59.09 93 GLY A N 1
ATOM 745 C CA . GLY A 1 93 ? -21.762 -7.548 23.770 1.00 59.09 93 GLY A CA 1
ATOM 746 C C . GLY A 1 93 ? -21.423 -6.938 25.118 1.00 59.09 93 GLY A C 1
ATOM 747 O O . GLY A 1 93 ? -20.249 -6.757 25.429 1.00 59.09 93 GLY A O 1
ATOM 748 N N . HIS A 1 94 ? -22.454 -6.613 25.902 1.00 58.72 94 HIS A N 1
ATOM 749 C CA . HIS A 1 94 ? -22.376 -6.388 27.346 1.00 58.72 94 HIS A CA 1
ATOM 750 C C . HIS A 1 94 ? -21.249 -7.263 27.908 1.00 58.72 94 HIS A C 1
ATOM 752 O O . HIS A 1 94 ? -21.292 -8.479 27.709 1.00 58.72 94 HIS A O 1
ATOM 758 N N . PHE A 1 95 ? -20.234 -6.672 28.556 1.00 61.72 95 PHE A N 1
ATOM 759 C CA . PHE A 1 95 ? -19.369 -7.440 29.448 1.00 61.72 95 PHE A CA 1
ATOM 760 C C . PHE A 1 95 ? -20.329 -8.235 30.319 1.00 61.72 95 PHE A C 1
ATOM 762 O O . PHE A 1 95 ? -21.006 -7.646 31.159 1.00 61.72 95 PHE A O 1
ATOM 769 N N . THR A 1 96 ? -20.478 -9.536 30.068 1.00 60.44 96 THR A N 1
ATOM 770 C CA . THR A 1 96 ? -21.274 -10.380 30.941 1.00 60.44 96 THR A CA 1
ATOM 771 C C . THR A 1 96 ? -20.445 -10.424 32.202 1.00 60.44 96 THR A C 1
ATOM 773 O O . THR A 1 96 ? -19.507 -11.217 32.302 1.00 60.44 96 THR A O 1
ATOM 776 N N . ALA A 1 97 ? -20.691 -9.475 33.107 1.00 64.12 97 ALA A N 1
ATOM 777 C CA . ALA A 1 97 ? -20.162 -9.522 34.445 1.00 64.12 97 ALA A CA 1
ATOM 778 C C . ALA A 1 97 ? -20.535 -10.920 34.920 1.00 64.12 97 ALA A C 1
ATOM 780 O O . ALA A 1 97 ? -21.716 -11.247 35.030 1.00 64.12 97 ALA A O 1
ATOM 781 N N . ASN A 1 98 ? -19.536 -11.785 35.090 1.00 63.50 98 ASN A N 1
ATOM 782 C CA . ASN A 1 98 ? -19.735 -13.168 35.512 1.00 63.50 98 ASN A CA 1
ATOM 783 C C . ASN A 1 98 ? -20.110 -13.219 37.003 1.00 63.50 98 ASN A C 1
ATOM 785 O O . ASN A 1 98 ? -19.695 -14.095 37.755 1.00 63.50 98 ASN A O 1
ATOM 789 N N . THR A 1 99 ? -20.845 -12.212 37.460 1.00 65.75 99 THR A N 1
ATOM 790 C CA . THR A 1 99 ? -21.408 -12.121 38.785 1.00 65.75 99 THR A CA 1
ATOM 791 C C . THR A 1 99 ? -22.687 -12.936 38.741 1.00 65.75 99 THR A C 1
ATOM 793 O O . THR A 1 99 ? -23.776 -12.433 38.480 1.00 65.75 99 THR A O 1
ATOM 796 N N . GLN A 1 100 ? -22.541 -14.241 38.944 1.00 72.00 100 GLN A N 1
ATOM 797 C CA . GLN A 1 100 ? -23.668 -15.054 39.367 1.00 72.00 100 GLN A CA 1
ATOM 798 C C . GLN A 1 100 ? -24.042 -14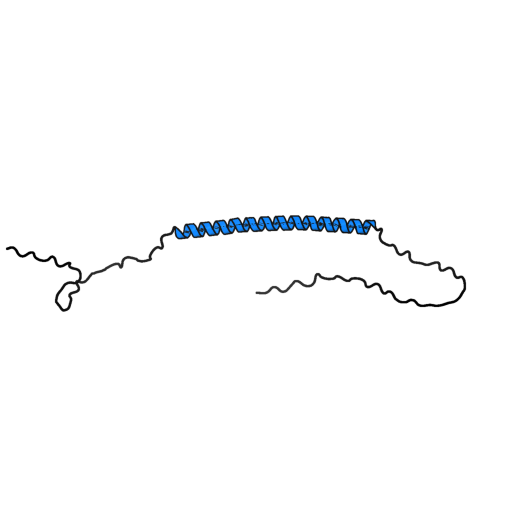.598 40.780 1.00 72.00 100 GLN A C 1
ATOM 800 O O . GLN A 1 100 ? -23.167 -14.476 41.639 1.00 72.00 100 GLN A O 1
ATOM 805 N N . ALA A 1 101 ? -25.323 -14.308 41.020 1.00 69.06 101 ALA A N 1
ATOM 806 C CA . ALA A 1 101 ? -25.806 -14.089 42.377 1.00 69.06 101 ALA A CA 1
ATOM 807 C C . ALA A 1 101 ? -25.468 -15.335 43.205 1.00 69.06 101 ALA A C 1
ATOM 809 O O . ALA A 1 101 ? -25.792 -16.445 42.779 1.00 69.06 101 ALA A O 1
ATOM 810 N N . ASN A 1 102 ? -24.787 -15.158 44.341 1.00 71.44 102 ASN A N 1
ATOM 811 C CA . ASN A 1 102 ? -24.408 -16.263 45.214 1.00 71.44 102 ASN A CA 1
ATOM 812 C C . ASN A 1 102 ? -25.677 -17.038 45.615 1.00 71.44 102 ASN A C 1
ATOM 814 O O . ASN A 1 102 ? -26.544 -16.469 46.287 1.00 71.44 102 ASN A O 1
ATOM 818 N N . PRO A 1 103 ? -25.846 -18.307 45.203 1.00 69.94 103 PRO A N 1
ATOM 819 C CA . PRO A 1 103 ? -27.018 -19.071 45.582 1.00 69.94 103 PRO A CA 1
ATOM 820 C C . PRO A 1 103 ? -26.902 -19.380 47.074 1.00 69.94 103 PRO A C 1
ATOM 822 O O . PRO A 1 103 ? -26.076 -20.197 47.472 1.00 69.94 103 PRO A O 1
ATOM 825 N N . LYS A 1 104 ? -27.767 -18.732 47.863 1.00 65.75 104 LYS A N 1
ATOM 826 C CA . LYS A 1 104 ? -27.864 -18.755 49.333 1.00 65.75 104 LYS A CA 1
ATOM 827 C C . LYS A 1 104 ? -26.965 -17.750 50.049 1.00 65.75 104 LYS A C 1
ATOM 829 O O . LYS A 1 104 ? -25.967 -18.093 50.674 1.00 65.75 104 LYS A O 1
ATOM 834 N N . GLU A 1 105 ? -27.439 -16.515 50.107 1.00 59.81 105 GLU A N 1
ATOM 835 C CA . GLU A 1 105 ? -27.288 -15.757 51.343 1.00 59.81 105 GLU A CA 1
ATOM 836 C C . GLU A 1 105 ? -28.377 -16.237 52.308 1.00 59.81 105 GLU A C 1
ATOM 838 O O . GLU A 1 105 ? -29.443 -15.640 52.431 1.00 59.81 105 GLU A O 1
ATOM 843 N N . GLU A 1 106 ? -28.130 -17.357 52.993 1.00 62.81 106 GLU A N 1
ATOM 844 C CA . GLU A 1 106 ? -28.725 -17.542 54.318 1.00 62.81 106 GLU A CA 1
ATOM 845 C C . GLU A 1 106 ? -28.065 -16.476 55.203 1.00 62.81 106 GLU A C 1
ATOM 847 O O . GLU A 1 106 ? -27.038 -16.710 55.841 1.00 62.81 106 GLU A O 1
ATOM 852 N N . CYS A 1 107 ? -28.580 -15.245 55.112 1.00 62.00 107 CYS A N 1
ATOM 853 C CA . CYS A 1 107 ? -28.154 -14.123 55.928 1.00 62.00 107 CYS A CA 1
ATOM 854 C C . CYS A 1 107 ? -28.536 -14.458 57.368 1.00 62.00 107 CYS A C 1
ATOM 856 O O . CYS A 1 107 ? -29.654 -14.211 57.819 1.00 62.00 107 CYS A O 1
ATOM 858 N N . ASN A 1 108 ? -27.620 -15.118 58.070 1.00 69.38 108 ASN A N 1
ATOM 859 C CA . ASN A 1 108 ? -27.751 -15.321 59.497 1.00 69.38 108 ASN A CA 1
ATOM 860 C C . ASN A 1 108 ? -27.721 -13.942 60.146 1.00 69.38 108 ASN A C 1
ATOM 862 O O . ASN A 1 108 ? -26.806 -13.160 59.894 1.00 69.38 108 ASN A O 1
ATOM 866 N N . VAL A 1 109 ? -28.725 -13.653 60.968 1.00 69.94 109 VAL A N 1
ATOM 867 C CA . VAL A 1 109 ? -28.807 -12.409 61.730 1.00 69.94 109 VAL A CA 1
ATOM 868 C C . VAL A 1 109 ? -27.513 -12.235 62.530 1.00 69.94 109 VAL A C 1
ATOM 870 O O . VAL A 1 109 ? -27.213 -13.028 63.425 1.00 69.94 109 VAL A O 1
ATOM 873 N N . ILE A 1 110 ? -26.718 -11.217 62.186 1.00 75.56 110 ILE A N 1
ATOM 874 C CA . ILE A 1 110 ? -25.472 -10.911 62.890 1.00 75.56 110 ILE A CA 1
ATOM 875 C C . ILE A 1 110 ? -25.784 -9.897 63.984 1.00 75.56 110 ILE A C 1
ATOM 877 O O . ILE A 1 110 ? -26.145 -8.750 63.712 1.00 75.56 110 ILE A O 1
ATOM 881 N N . PHE A 1 111 ? -25.596 -10.317 65.232 1.00 80.62 111 PHE A N 1
ATOM 882 C CA . PHE A 1 111 ? -25.640 -9.428 66.384 1.00 80.62 111 PHE A CA 1
ATOM 883 C C . PHE A 1 111 ? -24.244 -8.880 66.678 1.00 80.62 111 PHE A C 1
ATOM 885 O O . PHE A 1 111 ? -23.262 -9.618 66.781 1.00 80.62 111 PHE A O 1
ATOM 892 N N . THR A 1 112 ? -24.151 -7.565 66.839 1.00 81.19 112 THR A N 1
ATOM 893 C CA . THR A 1 112 ? -22.948 -6.910 67.367 1.00 81.19 112 THR A CA 1
ATOM 894 C C . THR A 1 112 ? -22.753 -7.240 68.852 1.00 81.19 112 THR A C 1
ATOM 896 O O . THR A 1 112 ? -23.690 -7.636 69.543 1.00 81.19 112 THR A O 1
ATOM 899 N N . ARG A 1 113 ? -21.544 -7.026 69.398 1.00 79.62 113 ARG A N 1
ATOM 900 C CA . ARG A 1 113 ? -21.277 -7.204 70.845 1.00 79.62 113 ARG A CA 1
ATOM 901 C C . ARG A 1 113 ? -22.180 -6.349 71.748 1.00 79.62 113 ARG A C 1
ATOM 903 O O . ARG A 1 113 ? -22.324 -6.676 72.919 1.00 79.62 113 ARG A O 1
ATOM 910 N N . SER A 1 114 ? -22.757 -5.269 71.222 1.00 83.56 114 SER A N 1
ATOM 911 C CA . SER A 1 114 ? -23.725 -4.407 71.909 1.00 83.56 114 SER A CA 1
ATOM 912 C C . SER A 1 114 ? -25.181 -4.866 71.752 1.00 83.56 114 SER A C 1
ATOM 914 O O . SER A 1 114 ? -26.079 -4.164 72.203 1.00 83.56 114 SER A O 1
ATOM 916 N N . GLY A 1 115 ? -25.434 -6.014 71.114 1.00 80.88 115 GLY A N 1
ATOM 917 C CA . GLY A 1 115 ? -26.772 -6.586 70.938 1.00 80.88 115 GLY A CA 1
ATOM 918 C C . GLY A 1 115 ? -27.573 -6.012 69.768 1.00 80.88 115 GLY A C 1
ATOM 919 O O . GLY A 1 115 ? -28.707 -6.429 69.559 1.00 80.88 115 GLY A O 1
ATOM 920 N N . LYS A 1 116 ? -27.008 -5.087 68.981 1.00 80.56 116 LYS A N 1
ATOM 921 C CA . LYS A 1 116 ? -27.688 -4.525 67.806 1.00 80.56 116 LYS A CA 1
ATOM 922 C C . LYS A 1 116 ? -27.587 -5.470 66.611 1.00 80.56 116 LYS A C 1
ATOM 924 O O . LYS A 1 116 ? -26.486 -5.936 66.300 1.00 80.56 116 LYS A O 1
ATOM 929 N N . GLU A 1 117 ? -28.716 -5.714 65.955 1.00 81.25 117 GLU A N 1
ATOM 930 C CA . GLU A 1 117 ? -28.815 -6.452 64.693 1.00 81.25 117 GLU A CA 1
ATOM 931 C C . GLU A 1 117 ? -28.273 -5.598 63.535 1.00 81.25 117 GLU A C 1
ATOM 933 O O . GLU A 1 117 ? -28.715 -4.468 63.317 1.00 81.25 117 GLU A O 1
ATOM 938 N N . VAL A 1 118 ? -27.301 -6.126 62.789 1.00 72.69 118 VAL A N 1
ATOM 939 C CA . VAL A 1 118 ? -26.709 -5.426 61.640 1.00 72.69 118 VAL A CA 1
ATOM 940 C C . VAL A 1 118 ? -27.650 -5.547 60.439 1.00 72.69 118 VAL A C 1
ATOM 942 O O . VAL A 1 118 ? -27.807 -6.630 59.890 1.00 72.69 118 VAL A O 1
ATOM 945 N N . GLY A 1 119 ? -28.260 -4.434 60.018 1.00 69.38 119 GLY A N 1
ATOM 946 C CA . GLY A 1 119 ? -29.119 -4.373 58.824 1.00 69.38 119 GLY A CA 1
ATOM 947 C C . GLY A 1 119 ? -30.543 -3.869 59.074 1.00 69.38 119 GLY A C 1
ATOM 948 O O . GLY A 1 119 ? -31.198 -3.437 58.125 1.00 69.38 119 GLY A O 1
ATOM 949 N N . ARG A 1 120 ? -31.008 -3.819 60.332 1.00 65.75 120 ARG A N 1
ATOM 950 C CA . ARG A 1 120 ? -32.202 -3.035 60.681 1.00 65.75 120 ARG A CA 1
ATOM 951 C C . ARG A 1 120 ? -31.856 -1.550 60.677 1.00 65.75 120 ARG A C 1
ATOM 953 O O . ARG A 1 120 ? -30.953 -1.120 61.391 1.00 65.75 120 ARG A O 1
ATOM 960 N N . LYS A 1 121 ? -32.604 -0.758 59.908 1.00 56.62 121 LYS A N 1
ATOM 961 C CA . LYS A 1 121 ? -32.742 0.671 60.200 1.00 56.62 121 LYS A CA 1
ATOM 962 C C . LYS A 1 121 ? -33.580 0.754 61.472 1.00 56.62 121 LYS A C 1
ATOM 964 O O . LYS A 1 121 ? -34.675 0.201 61.503 1.00 56.62 121 LYS A O 1
ATOM 969 N N . GLU A 1 122 ? -33.015 1.328 62.526 1.00 61.69 122 GLU A N 1
ATOM 970 C CA . GLU A 1 122 ? -33.733 1.582 63.773 1.00 61.69 122 GLU A CA 1
ATOM 971 C C . GLU A 1 122 ? -34.889 2.537 63.432 1.00 61.69 122 GLU A C 1
ATOM 973 O O . GLU A 1 122 ? -34.655 3.690 63.079 1.00 61.69 122 GLU A O 1
ATOM 978 N N . GLU A 1 123 ? -36.125 2.034 63.430 1.00 59.06 123 GLU A N 1
ATOM 979 C CA . GLU A 1 123 ? -37.299 2.899 63.509 1.00 59.06 123 GLU A CA 1
ATOM 980 C C . GLU A 1 123 ? -37.295 3.462 64.931 1.00 59.06 123 GLU A C 1
ATOM 982 O O . GLU A 1 123 ? -37.480 2.724 65.900 1.00 59.06 123 GLU A O 1
ATOM 987 N N . GLU A 1 124 ? -36.953 4.747 65.052 1.00 58.56 124 GLU A N 1
ATOM 988 C CA . GLU A 1 124 ? -37.055 5.483 66.307 1.00 58.56 124 GLU A CA 1
ATOM 989 C C . GLU A 1 124 ? -38.508 5.429 66.779 1.00 58.56 124 GLU A C 1
ATOM 991 O O . GLU A 1 124 ? -39.421 5.910 66.108 1.00 58.56 124 GLU A O 1
ATOM 996 N N . GLU A 1 125 ? -38.713 4.805 67.935 1.00 56.94 125 GLU A N 1
ATOM 997 C CA . GLU A 1 125 ? -39.989 4.786 68.629 1.00 56.94 125 GLU A CA 1
ATOM 998 C C . GLU A 1 125 ? -40.295 6.219 69.096 1.00 56.94 125 GLU A C 1
ATOM 1000 O O . GLU A 1 125 ? -39.734 6.718 70.076 1.00 56.94 125 GLU A O 1
ATOM 1005 N N . GLU A 1 126 ? -41.150 6.909 68.338 1.00 57.25 126 GLU A N 1
ATOM 1006 C CA . GLU A 1 126 ? -41.737 8.194 68.707 1.00 57.25 126 GLU A CA 1
ATOM 1007 C C . GLU A 1 126 ? -42.540 8.010 70.000 1.00 57.25 126 GLU A C 1
ATOM 1009 O O . GLU A 1 126 ? -43.582 7.353 70.041 1.00 57.25 126 GLU A O 1
ATOM 1014 N N . LYS A 1 127 ? -42.015 8.567 71.090 1.00 49.03 127 LYS A N 1
ATOM 1015 C CA . LYS A 1 127 ? -42.654 8.542 72.402 1.00 49.03 127 LYS A CA 1
ATOM 1016 C C . LYS A 1 127 ? -43.817 9.551 72.415 1.00 49.03 127 LYS A C 1
ATOM 1018 O O . LYS A 1 127 ? -43.555 10.726 72.158 1.00 49.03 127 LYS A O 1
ATOM 1023 N N . PRO A 1 128 ? -45.064 9.151 72.735 1.00 55.03 128 PRO A N 1
ATOM 1024 C CA . PRO A 1 128 ? -46.163 10.100 72.856 1.00 55.03 128 PRO A CA 1
ATOM 1025 C C . PRO A 1 128 ? -46.020 10.941 74.138 1.00 55.03 128 PRO A C 1
ATOM 1027 O O . PRO A 1 128 ? -45.492 10.450 75.140 1.00 55.03 128 PRO A O 1
ATOM 1030 N N . GLU A 1 129 ? -46.473 12.196 74.015 1.00 51.62 129 GLU A N 1
ATOM 1031 C CA . GLU A 1 129 ? -46.523 13.337 74.962 1.00 51.62 129 GLU A CA 1
ATOM 1032 C C . GLU A 1 129 ? -46.341 13.060 76.466 1.00 51.62 129 GLU A C 1
ATOM 1034 O O . GLU A 1 129 ? -47.121 12.277 77.057 1.00 51.62 129 GLU A O 1
#

Sequence (129 aa):
MGNQGRQHFFNNHFPNPSNQGWRQNQEASSSKNPYQPAQHYPPQNDRTSKLEDTLQMFMQQSIQNQKNTDASIKNLEVQVGQLAKQLANQQGGHFTANTQANPKEECNVIFT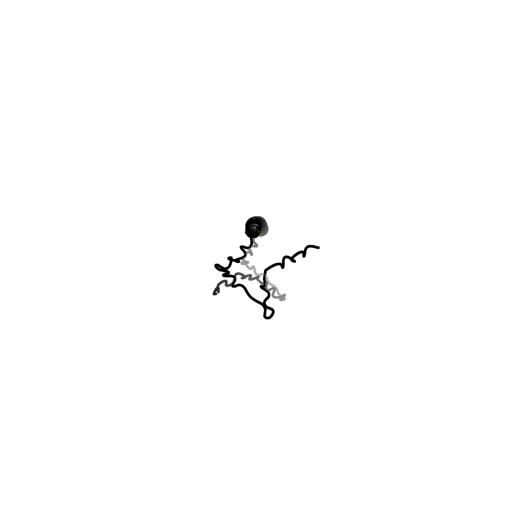RSGKEVGRKEEEEEKPE

Secondary structure (DSSP, 8-state):
-------------PPP------------------------PPPHHHHHHHHHHHHHHHHHHHHHHHHHHHHHHHHHHHHHHHHHHHHHHHHTS---------S-------B-TTS-BTT----------